Protein AF-A0A6L7MMF5-F1 (afdb_monomer)

pLDDT: mean 89.53, std 10.31, range [61.06, 98.38]

Mean predicted aligned error: 4.29 Å

Secondary structure (DSSP, 8-state):
-EEEEESSTTSPPEEEE-TT----TT-EEEEEETTEEEEEEEEE-TTSS-GGG--SPPPBEEEEEEPPPPP-

Sequence (72 aa):
MIVGVRFSPSGRVHFYDDNGVRVEFADRVMVQTECGDKAASIVIGSGQVAHSDLNAPLPRVLKLIQRAPKIP

Radius of gyration: 11.58 Å; Cα contacts (8 Å, |Δi|>4): 157; chains: 1; bounding box: 25×24×38 Å

Nearest PDB structures (foldseek):
  6dgd-assembly2_B  TM=7.184E-01  e=2.051E-01  Klebsiella pneumoniae
  6dcr-assembly2_B  TM=6.951E-01  e=2.572E-01  Escherichia coli K-12
  7tjx-assembly1_D  TM=3.172E-01  e=1.000E+00  Saccharomyces cerevisiae
  3fks-assembly1_D  TM=3.275E-01  e=4.609E+00  Saccharomyces cerevisiae
  6cp3-assembly1_D  TM=2.895E-01  e=2.617E+00  Saccharomyces cerevisiae S288C

Structure (mmCIF, N/CA/C/O backbone):
data_AF-A0A6L7MMF5-F1
#
_entry.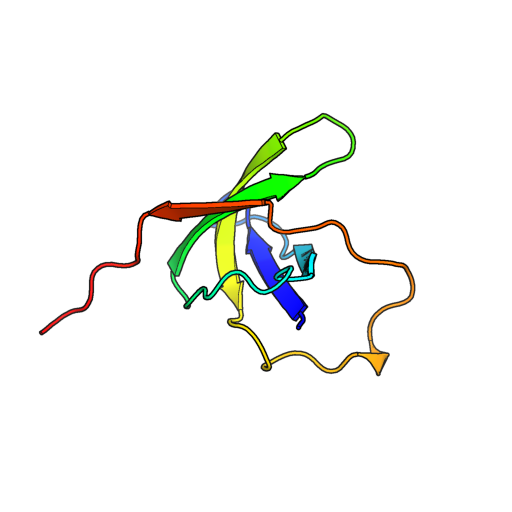id   AF-A0A6L7MMF5-F1
#
loop_
_atom_site.g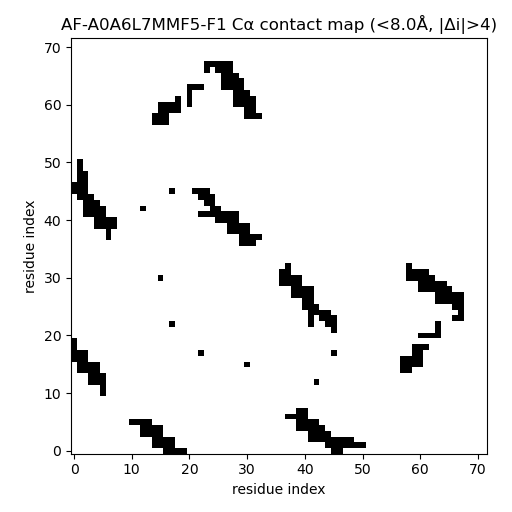roup_PDB
_atom_site.id
_atom_site.type_symbol
_atom_site.label_atom_id
_atom_site.label_alt_id
_atom_site.label_comp_id
_atom_site.label_asym_id
_atom_site.label_entity_id
_atom_site.label_seq_id
_atom_site.pdbx_PDB_ins_code
_atom_site.Cartn_x
_atom_site.Cartn_y
_atom_site.Cartn_z
_atom_site.occupancy
_atom_site.B_iso_or_equiv
_atom_site.auth_seq_id
_atom_site.auth_comp_id
_atom_site.auth_asym_id
_atom_site.auth_atom_id
_atom_site.pdbx_PDB_model_num
ATOM 1 N N . MET A 1 1 ? -10.983 -2.533 -0.345 1.00 86.00 1 MET A N 1
ATOM 2 C CA . MET A 1 1 ? -10.329 -3.869 -0.305 1.00 86.00 1 MET A CA 1
ATOM 3 C C . MET A 1 1 ? -8.965 -3.697 0.344 1.00 86.00 1 MET A C 1
ATOM 5 O O . MET A 1 1 ? -8.537 -2.568 0.526 1.00 86.00 1 MET A O 1
ATOM 9 N N . ILE A 1 2 ? -8.280 -4.778 0.712 1.00 90.31 2 ILE A N 1
ATOM 10 C CA . ILE A 1 2 ? -6.984 -4.679 1.395 1.00 90.31 2 ILE A CA 1
ATOM 11 C C . ILE A 1 2 ? -5.856 -4.896 0.388 1.00 90.31 2 ILE A C 1
ATOM 13 O O . ILE A 1 2 ? -5.912 -5.835 -0.410 1.00 90.31 2 ILE A O 1
ATOM 17 N N . VAL A 1 3 ? -4.834 -4.048 0.464 1.00 93.81 3 VAL A N 1
ATOM 18 C CA . VAL A 1 3 ? -3.579 -4.168 -0.287 1.00 93.81 3 VAL A CA 1
ATOM 19 C C . VAL A 1 3 ? -2.393 -4.201 0.664 1.00 93.81 3 VAL A C 1
ATOM 21 O O . VAL A 1 3 ? -2.441 -3.648 1.764 1.00 93.81 3 VAL A O 1
ATOM 24 N N . GLY A 1 4 ? -1.310 -4.841 0.235 1.00 94.81 4 GLY A N 1
ATOM 25 C CA . GLY A 1 4 ? -0.038 -4.845 0.953 1.00 94.81 4 GLY A CA 1
ATOM 26 C C . GLY A 1 4 ? 0.976 -3.948 0.257 1.00 94.81 4 GLY A C 1
ATOM 27 O O . GLY A 1 4 ? 1.194 -4.082 -0.949 1.00 94.81 4 GLY A O 1
ATOM 28 N N . VAL A 1 5 ? 1.634 -3.071 1.015 1.00 96.12 5 VAL A N 1
ATOM 29 C CA . VAL A 1 5 ? 2.660 -2.153 0.506 1.00 96.12 5 VAL A CA 1
ATOM 30 C C . VAL A 1 5 ? 3.990 -2.322 1.235 1.00 96.12 5 VAL A C 1
ATOM 32 O O . VAL A 1 5 ? 4.031 -2.740 2.393 1.00 96.12 5 VAL A O 1
ATOM 35 N N . ARG A 1 6 ? 5.092 -1.956 0.574 1.00 97.00 6 ARG A N 1
ATOM 36 C CA . ARG A 1 6 ? 6.412 -1.788 1.201 1.00 97.00 6 ARG A CA 1
ATOM 37 C C . ARG A 1 6 ? 7.025 -0.448 0.820 1.00 97.00 6 ARG A C 1
ATOM 39 O O . ARG A 1 6 ? 6.889 0.007 -0.313 1.00 97.00 6 ARG A O 1
ATOM 46 N N . PHE A 1 7 ? 7.751 0.149 1.761 1.00 96.38 7 PHE A N 1
ATOM 47 C CA . PHE A 1 7 ? 8.487 1.401 1.546 1.00 96.38 7 PHE A CA 1
ATOM 48 C C . PHE A 1 7 ? 9.907 1.179 1.000 1.00 96.38 7 PHE A C 1
ATOM 50 O O . PHE A 1 7 ? 10.529 2.108 0.493 1.00 96.38 7 PHE A O 1
ATOM 57 N N . SER A 1 8 ? 10.424 -0.049 1.092 1.00 94.06 8 SER A N 1
ATOM 58 C CA . SER A 1 8 ? 11.732 -0.458 0.576 1.00 94.06 8 SER A CA 1
ATOM 59 C C . SER A 1 8 ? 11.698 -1.926 0.116 1.00 94.06 8 SER A C 1
ATOM 61 O O . SER A 1 8 ? 10.826 -2.675 0.5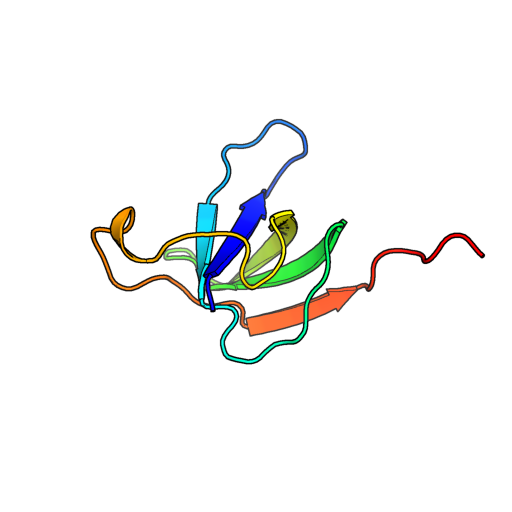69 1.00 94.06 8 SER A O 1
ATOM 63 N N . PRO A 1 9 ? 12.631 -2.378 -0.748 1.00 89.62 9 PRO A N 1
ATOM 64 C CA . PRO A 1 9 ? 12.632 -3.749 -1.277 1.00 89.62 9 PRO A CA 1
ATOM 65 C C . PRO A 1 9 ? 12.636 -4.842 -0.193 1.00 89.62 9 PRO A C 1
ATOM 67 O O . PRO A 1 9 ? 11.920 -5.839 -0.298 1.00 89.62 9 PRO A O 1
ATOM 70 N N . SER A 1 10 ? 13.390 -4.623 0.885 1.00 91.00 10 SER A N 1
ATOM 71 C CA . SER A 1 10 ? 13.522 -5.532 2.031 1.00 91.00 10 SER A CA 1
ATOM 72 C C . SER A 1 10 ? 12.650 -5.149 3.237 1.00 91.00 10 SER A C 1
ATOM 74 O O . SER A 1 10 ? 12.772 -5.751 4.302 1.00 91.00 10 SER A O 1
ATOM 76 N N . GLY A 1 11 ? 11.778 -4.146 3.102 1.00 92.81 11 GLY A N 1
ATOM 77 C CA . GLY A 1 11 ? 10.932 -3.658 4.191 1.00 92.81 11 GLY A CA 1
ATOM 78 C C . GLY A 1 11 ? 9.824 -4.634 4.601 1.00 92.81 11 GLY A C 1
ATOM 79 O O . GLY A 1 11 ? 9.485 -5.573 3.878 1.00 92.81 11 GLY A O 1
ATOM 80 N N . ARG A 1 12 ? 9.208 -4.382 5.764 1.00 94.00 12 ARG A N 1
ATOM 81 C CA . ARG A 1 12 ? 7.996 -5.101 6.190 1.00 94.00 12 ARG A CA 1
ATOM 82 C C . ARG A 1 12 ? 6.820 -4.742 5.285 1.00 94.00 12 ARG A C 1
ATOM 84 O O . ARG A 1 12 ? 6.737 -3.618 4.795 1.00 94.00 12 ARG A O 1
ATOM 91 N N . VAL A 1 13 ? 5.914 -5.699 5.083 1.00 93.19 13 VAL A N 1
ATOM 92 C CA . VAL A 1 13 ? 4.624 -5.436 4.429 1.00 93.19 13 VAL A CA 1
ATOM 93 C C . VAL A 1 13 ? 3.720 -4.723 5.424 1.00 93.19 13 VAL A C 1
ATOM 95 O O . VAL A 1 13 ? 3.580 -5.170 6.560 1.00 93.19 13 VAL A O 1
ATOM 98 N N . HIS A 1 14 ? 3.105 -3.636 4.981 1.00 93.50 14 HIS A 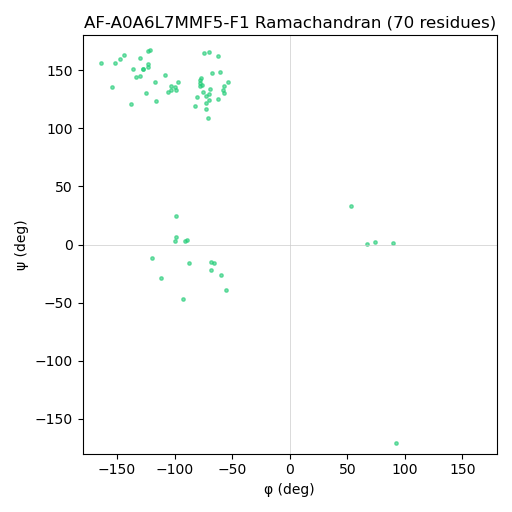N 1
ATOM 99 C CA . HIS A 1 14 ? 2.079 -2.913 5.717 1.00 93.50 14 HIS A CA 1
ATOM 100 C C . HIS A 1 14 ? 0.769 -2.979 4.932 1.00 93.50 14 HIS A C 1
ATOM 102 O O . HIS A 1 14 ? 0.785 -2.861 3.706 1.00 93.50 14 HIS A O 1
ATOM 108 N N . PHE A 1 15 ? -0.352 -3.164 5.624 1.00 92.81 15 PHE A N 1
ATOM 109 C CA . PHE A 1 15 ? -1.663 -3.294 4.993 1.00 92.81 15 PHE A CA 1
ATOM 110 C C . PHE A 1 15 ? -2.413 -1.966 4.985 1.00 92.81 15 PHE A C 1
ATOM 112 O O . PHE A 1 15 ? -2.361 -1.215 5.959 1.00 92.81 15 PHE A O 1
ATOM 119 N N . TYR A 1 16 ? -3.085 -1.689 3.871 1.00 94.19 16 TYR A N 1
ATOM 120 C CA . TYR A 1 16 ? -3.834 -0.460 3.628 1.00 94.19 16 TYR A CA 1
ATOM 121 C C . TYR A 1 16 ? -5.181 -0.784 2.983 1.00 94.19 16 TYR A C 1
ATOM 123 O O . TYR A 1 16 ? -5.304 -1.771 2.253 1.00 94.19 16 TYR A O 1
ATOM 131 N N . ASP A 1 17 ? -6.176 0.064 3.233 1.00 92.94 17 ASP A N 1
ATOM 132 C CA . ASP A 1 17 ? -7.395 0.101 2.430 1.00 92.94 17 ASP A CA 1
ATOM 133 C C . ASP A 1 17 ? -7.060 0.727 1.070 1.00 92.94 17 ASP A C 1
ATOM 135 O O . ASP A 1 17 ? -6.476 1.815 1.007 1.00 92.94 17 ASP A O 1
ATOM 139 N N . ASP A 1 18 ? -7.411 0.047 -0.020 1.00 93.38 18 ASP A N 1
ATOM 140 C CA . ASP A 1 18 ? -7.212 0.559 -1.376 1.00 93.38 18 ASP A CA 1
ATOM 141 C C . ASP A 1 18 ? -8.057 1.796 -1.683 1.00 93.38 18 ASP A C 1
ATOM 143 O O . ASP A 1 18 ? -7.756 2.510 -2.638 1.00 93.38 18 ASP A O 1
ATOM 147 N N . ASN A 1 19 ? -9.078 2.083 -0.871 1.00 93.81 19 ASN A N 1
ATOM 148 C CA . ASN A 1 19 ? -9.930 3.261 -0.980 1.00 93.81 19 ASN A CA 1
ATOM 149 C C . ASN A 1 19 ? -10.531 3.410 -2.396 1.00 93.81 19 ASN A C 1
ATOM 151 O O . ASN A 1 19 ? -10.683 4.515 -2.917 1.00 93.81 19 ASN A O 1
ATOM 155 N N . GLY A 1 20 ? -10.811 2.278 -3.058 1.00 92.44 20 GLY A N 1
ATOM 156 C CA . GLY A 1 20 ? -11.314 2.226 -4.435 1.00 92.44 20 GLY A CA 1
ATOM 157 C C . GLY A 1 20 ? -10.277 2.545 -5.523 1.00 92.44 20 GLY A C 1
ATOM 158 O O . GLY A 1 20 ? -10.615 2.545 -6.710 1.00 92.44 20 GLY A O 1
ATOM 159 N N . VAL A 1 21 ? -9.016 2.794 -5.160 1.00 93.88 21 VAL A N 1
ATOM 160 C CA . VAL A 1 21 ? -7.923 2.995 -6.114 1.00 93.88 21 VAL A CA 1
ATOM 161 C C . VAL A 1 21 ? -7.567 1.649 -6.740 1.00 93.88 21 VAL A C 1
ATOM 163 O O . VAL A 1 21 ? -7.104 0.729 -6.072 1.00 93.88 21 VAL A O 1
ATOM 166 N N . ARG A 1 22 ? -7.757 1.530 -8.058 1.00 92.81 22 ARG A N 1
ATOM 167 C CA . ARG A 1 22 ? -7.378 0.323 -8.804 1.00 92.81 22 ARG A CA 1
ATOM 168 C C . ARG A 1 22 ? -5.860 0.218 -8.904 1.00 92.81 22 ARG A C 1
ATOM 170 O O . ARG A 1 22 ? -5.248 0.957 -9.676 1.00 92.81 22 ARG A O 1
ATOM 177 N N . VAL A 1 23 ? -5.287 -0.733 -8.178 1.00 93.69 23 VAL A N 1
ATOM 178 C CA . VAL A 1 23 ? -3.845 -0.987 -8.133 1.00 93.69 23 VAL A CA 1
ATOM 179 C C . VAL A 1 23 ? -3.531 -2.451 -8.426 1.00 93.69 23 VAL A C 1
ATOM 181 O O . VAL A 1 23 ? -4.339 -3.341 -8.169 1.00 93.69 23 VAL A O 1
ATOM 184 N N . GLU A 1 24 ? -2.353 -2.693 -8.982 1.00 93.81 24 GLU A N 1
ATOM 185 C CA . GLU A 1 24 ? -1.819 -4.014 -9.306 1.00 93.81 24 GLU A CA 1
ATOM 186 C C . GLU A 1 24 ? -0.464 -4.228 -8.614 1.00 93.81 24 GLU A C 1
ATOM 188 O O . GLU A 1 24 ? 0.150 -3.293 -8.097 1.00 93.81 24 GLU A O 1
ATOM 193 N N . PHE A 1 25 ? 0.014 -5.475 -8.591 1.00 93.38 25 PHE A N 1
ATOM 194 C CA . PHE A 1 25 ? 1.358 -5.782 -8.104 1.00 93.38 25 PHE A CA 1
ATOM 195 C C . PHE A 1 25 ? 2.412 -4.933 -8.832 1.00 93.38 25 PHE A C 1
ATOM 197 O O . PHE A 1 25 ? 2.325 -4.733 -10.041 1.00 93.38 25 PHE A O 1
ATOM 204 N N . ALA A 1 26 ? 3.410 -4.460 -8.083 1.00 94.56 26 ALA A N 1
ATOM 205 C CA . ALA A 1 26 ? 4.480 -3.571 -8.535 1.00 94.56 26 ALA A CA 1
ATOM 206 C C . ALA A 1 26 ? 4.057 -2.143 -8.933 1.00 94.56 26 ALA A C 1
ATOM 208 O O . ALA A 1 26 ? 4.930 -1.335 -9.263 1.00 94.56 26 ALA A O 1
ATOM 209 N N . ASP A 1 27 ? 2.771 -1.780 -8.837 1.00 97.00 27 ASP A N 1
ATOM 210 C CA . ASP A 1 27 ? 2.371 -0.375 -8.910 1.00 97.00 27 ASP A CA 1
ATOM 211 C C . ASP A 1 27 ? 3.026 0.420 -7.776 1.00 97.00 27 ASP A C 1
ATOM 213 O O . ASP A 1 27 ? 3.239 -0.073 -6.663 1.00 97.00 27 ASP A O 1
ATOM 217 N N . ARG A 1 28 ? 3.311 1.692 -8.044 1.00 97.62 28 ARG A N 1
ATOM 218 C CA . ARG A 1 28 ? 3.773 2.637 -7.032 1.00 97.62 28 ARG A CA 1
ATOM 219 C C . ARG A 1 28 ? 2.616 3.546 -6.643 1.00 97.62 28 ARG A C 1
ATOM 221 O O . ARG A 1 28 ? 1.934 4.103 -7.507 1.00 97.62 28 ARG A O 1
ATOM 228 N N . VAL A 1 29 ? 2.412 3.728 -5.344 1.00 98.06 29 VAL A N 1
ATOM 229 C CA . VAL A 1 29 ? 1.290 4.478 -4.763 1.00 98.06 29 VAL A CA 1
ATOM 230 C C . VAL A 1 29 ? 1.762 5.504 -3.741 1.00 98.06 29 VAL A C 1
ATOM 232 O O . VAL A 1 29 ? 2.862 5.399 -3.201 1.00 98.06 29 VAL A O 1
ATOM 235 N N . MET A 1 30 ? 0.911 6.488 -3.466 1.00 98.38 30 MET A N 1
ATOM 236 C CA . MET A 1 30 ? 1.003 7.347 -2.289 1.00 98.38 30 MET A CA 1
ATOM 237 C C . MET A 1 30 ? 0.032 6.833 -1.225 1.00 98.38 30 MET A C 1
ATOM 239 O O . MET A 1 30 ? -1.132 6.573 -1.540 1.00 98.38 30 MET A O 1
ATOM 243 N N . VAL A 1 31 ? 0.489 6.708 0.018 1.00 98.00 31 VAL A N 1
ATOM 244 C CA . VAL A 1 31 ? -0.314 6.238 1.156 1.00 98.00 31 VAL A CA 1
ATOM 245 C C . VAL A 1 31 ? -0.245 7.215 2.323 1.00 98.00 31 VAL A C 1
ATOM 247 O O . VAL A 1 31 ? 0.764 7.899 2.496 1.00 98.00 31 VAL A O 1
ATOM 250 N N . GLN A 1 32 ? -1.299 7.259 3.134 1.00 96.25 32 GLN A N 1
ATOM 251 C CA . GLN A 1 32 ? -1.335 8.067 4.351 1.00 96.25 32 GLN A CA 1
ATOM 252 C C . GLN A 1 32 ? -0.615 7.346 5.492 1.00 96.25 32 GLN A C 1
ATOM 254 O O . GLN A 1 32 ? -0.962 6.217 5.822 1.00 96.25 32 GLN A O 1
ATOM 259 N N . THR A 1 33 ? 0.344 7.998 6.143 1.00 94.56 33 THR A N 1
ATOM 260 C CA . THR A 1 33 ? 0.961 7.489 7.378 1.00 94.56 33 THR A CA 1
ATOM 261 C C . THR A 1 33 ? 0.773 8.490 8.514 1.00 94.56 33 THR A C 1
ATOM 263 O O . THR A 1 33 ? 0.422 9.645 8.278 1.00 94.56 33 THR A O 1
ATOM 266 N N . GLU A 1 34 ? 1.035 8.077 9.752 1.00 91.25 34 GLU A N 1
ATOM 267 C CA . GLU A 1 34 ? 0.954 8.960 10.928 1.00 91.25 34 GLU A CA 1
ATOM 268 C C . GLU A 1 34 ? 1.906 10.165 10.828 1.00 91.25 34 GLU A C 1
ATOM 270 O O . GLU A 1 34 ? 1.639 11.227 11.379 1.00 91.25 34 GLU A O 1
ATOM 275 N N . CYS A 1 35 ? 2.999 10.022 10.072 1.00 92.00 35 CYS A N 1
ATOM 276 C CA . CYS A 1 35 ? 3.970 11.083 9.804 1.00 92.00 35 CYS A CA 1
ATOM 277 C C . CYS A 1 35 ? 3.754 11.759 8.438 1.00 92.00 35 CYS A C 1
ATOM 279 O O . CYS A 1 35 ? 4.704 12.287 7.859 1.00 92.00 35 CYS A O 1
ATOM 281 N N . GLY A 1 36 ? 2.532 11.707 7.904 1.00 94.69 36 GLY A N 1
ATOM 282 C CA . GLY A 1 36 ? 2.168 12.266 6.603 1.00 94.69 36 GLY A CA 1
ATOM 283 C C . GLY A 1 36 ? 2.277 11.270 5.450 1.00 94.69 36 GLY A C 1
ATOM 284 O O . GLY A 1 36 ? 2.449 10.064 5.641 1.00 94.69 36 GLY A O 1
ATOM 285 N N . ASP A 1 37 ? 2.141 11.776 4.231 1.00 97.19 37 ASP A N 1
ATOM 286 C CA . ASP A 1 37 ? 2.019 10.945 3.035 1.00 97.19 37 ASP A CA 1
ATOM 287 C C . ASP A 1 37 ? 3.372 10.353 2.616 1.00 97.19 37 ASP A C 1
ATOM 289 O O . ASP A 1 37 ? 4.398 11.038 2.611 1.00 97.19 37 ASP A O 1
ATOM 293 N N . LYS A 1 38 ? 3.390 9.072 2.233 1.00 97.88 38 LYS A N 1
ATOM 294 C CA . LYS A 1 38 ? 4.605 8.384 1.771 1.00 97.88 38 LYS A CA 1
ATOM 295 C C . LYS A 1 38 ? 4.374 7.583 0.500 1.00 97.88 38 LYS A C 1
ATOM 297 O O . LYS A 1 38 ? 3.334 6.955 0.319 1.00 97.88 38 LYS A O 1
ATOM 302 N N . ALA A 1 39 ? 5.388 7.557 -0.363 1.00 97.81 39 ALA A N 1
ATOM 303 C CA . ALA A 1 39 ? 5.403 6.689 -1.533 1.00 97.81 39 ALA A CA 1
ATOM 304 C C . ALA A 1 39 ? 5.756 5.247 -1.137 1.00 97.81 39 ALA A C 1
ATOM 306 O O . ALA A 1 39 ? 6.698 5.024 -0.377 1.00 97.81 39 ALA A O 1
ATOM 307 N N . ALA A 1 40 ? 5.043 4.275 -1.695 1.00 97.62 40 ALA A N 1
ATOM 308 C CA . ALA A 1 40 ? 5.252 2.851 -1.450 1.00 97.62 40 ALA A CA 1
ATOM 309 C C . ALA A 1 40 ? 5.004 2.031 -2.724 1.00 97.62 40 ALA A C 1
ATOM 311 O O . ALA A 1 40 ? 4.382 2.513 -3.672 1.00 97.62 40 ALA A O 1
ATOM 312 N N . SER A 1 41 ? 5.481 0.790 -2.738 1.00 97.38 41 SER A N 1
ATOM 313 C CA . SER A 1 41 ? 5.207 -0.173 -3.808 1.00 97.38 41 SER A CA 1
ATOM 314 C C . SER A 1 41 ? 4.168 -1.190 -3.356 1.00 97.38 41 SER A C 1
ATOM 316 O O . SER A 1 41 ? 4.266 -1.710 -2.242 1.00 97.38 41 SER A O 1
ATOM 318 N N . ILE A 1 42 ? 3.208 -1.502 -4.226 1.00 96.25 42 ILE A N 1
ATOM 319 C CA . ILE A 1 42 ? 2.253 -2.592 -4.028 1.00 96.25 42 ILE A CA 1
ATOM 320 C C . ILE A 1 42 ? 2.988 -3.923 -4.168 1.00 96.25 42 ILE A C 1
ATOM 322 O O . ILE A 1 42 ? 3.610 -4.203 -5.192 1.00 96.25 42 ILE A O 1
ATOM 326 N N . VAL A 1 43 ? 2.895 -4.757 -3.135 1.00 95.44 43 VAL A N 1
ATOM 327 C CA . VAL A 1 43 ? 3.474 -6.109 -3.108 1.00 95.44 43 VAL A CA 1
ATOM 328 C C . VAL A 1 43 ? 2.424 -7.203 -2.920 1.00 95.44 43 VAL A C 1
ATOM 330 O O . VAL A 1 43 ? 2.733 -8.374 -3.108 1.00 95.44 43 VAL A O 1
ATOM 333 N N . ILE A 1 44 ? 1.189 -6.830 -2.574 1.00 91.56 44 ILE A N 1
ATOM 334 C CA . ILE A 1 44 ? 0.016 -7.710 -2.542 1.00 91.56 44 ILE A CA 1
ATOM 335 C C . ILE A 1 44 ? -1.149 -6.920 -3.145 1.00 91.56 44 ILE A C 1
ATOM 337 O O . ILE A 1 44 ? -1.464 -5.835 -2.650 1.00 91.56 44 ILE A O 1
ATOM 341 N N . GLY A 1 45 ? -1.747 -7.438 -4.220 1.00 83.19 45 GLY A N 1
ATOM 342 C CA . GLY A 1 45 ? -2.837 -6.774 -4.940 1.00 83.19 45 GLY A CA 1
ATOM 343 C C . GLY A 1 45 ? -4.175 -6.836 -4.200 1.00 83.19 45 GLY A C 1
ATOM 344 O O . GLY A 1 45 ? -4.355 -7.627 -3.269 1.00 83.19 45 GLY A O 1
ATOM 345 N N . SER A 1 46 ? -5.128 -6.002 -4.630 1.00 78.31 46 SER A N 1
ATOM 346 C CA . SER A 1 46 ? -6.464 -5.934 -4.030 1.00 78.31 46 SER A CA 1
ATOM 347 C C . SER A 1 46 ? -7.160 -7.300 -4.077 1.00 78.31 46 SER A C 1
ATOM 349 O O . SER A 1 46 ? -7.188 -7.960 -5.114 1.00 78.31 46 SER A O 1
ATOM 351 N N . GLY A 1 47 ? -7.745 -7.719 -2.951 1.00 72.75 47 GLY A N 1
ATOM 352 C CA . GLY A 1 47 ? -8.562 -8.938 -2.867 1.00 72.75 47 GLY A CA 1
ATOM 353 C C . GLY A 1 47 ? -7.804 -10.225 -2.528 1.00 72.75 47 GLY A C 1
ATOM 354 O O . GLY A 1 47 ? -8.432 -11.272 -2.412 1.00 72.75 47 GLY A O 1
ATOM 355 N N . GLN A 1 48 ? -6.486 -10.163 -2.314 1.00 68.62 48 GLN A N 1
ATOM 356 C CA . GLN A 1 48 ? -5.678 -11.326 -1.909 1.00 68.62 48 GLN A CA 1
ATOM 357 C C . GLN A 1 48 ? -5.551 -11.503 -0.381 1.00 68.62 48 GLN A C 1
ATOM 359 O O . GLN A 1 48 ? -4.836 -12.394 0.069 1.00 68.62 48 GLN A O 1
ATOM 364 N N . VAL A 1 49 ? -6.213 -10.663 0.425 1.00 70.25 49 VAL A N 1
ATOM 365 C CA . VAL A 1 49 ? -6.088 -10.647 1.894 1.00 70.25 49 VAL A CA 1
ATOM 366 C C . VAL A 1 49 ? -7.466 -10.789 2.546 1.00 70.25 49 VAL A C 1
ATOM 368 O O . VAL A 1 49 ? -8.402 -10.067 2.191 1.00 70.25 49 VAL A O 1
ATOM 371 N N . ALA A 1 50 ? -7.593 -11.709 3.506 1.00 66.75 50 ALA A N 1
ATOM 372 C CA . ALA A 1 50 ? -8.809 -11.898 4.294 1.00 66.75 50 ALA A CA 1
ATOM 373 C C . ALA A 1 50 ? -8.927 -10.822 5.391 1.00 66.75 50 ALA A C 1
ATOM 375 O O . ALA A 1 50 ? -7.950 -10.480 6.049 1.00 66.75 50 ALA A O 1
ATOM 376 N N . HIS A 1 51 ? -10.135 -10.289 5.612 1.00 63.59 51 HIS A N 1
ATOM 377 C CA . HIS A 1 51 ? -10.365 -9.217 6.597 1.00 63.59 51 HIS A CA 1
ATOM 378 C C . HIS A 1 51 ? -10.176 -9.677 8.052 1.00 63.59 51 HIS A C 1
ATOM 380 O O . HIS A 1 51 ? -9.936 -8.850 8.925 1.00 63.59 51 HIS A O 1
ATOM 386 N N . SER A 1 52 ? -10.278 -10.983 8.309 1.00 61.06 52 SER A N 1
ATOM 387 C CA . SER A 1 52 ? -10.224 -11.574 9.650 1.00 61.06 52 SER A CA 1
ATOM 388 C C . SER A 1 52 ? -8.85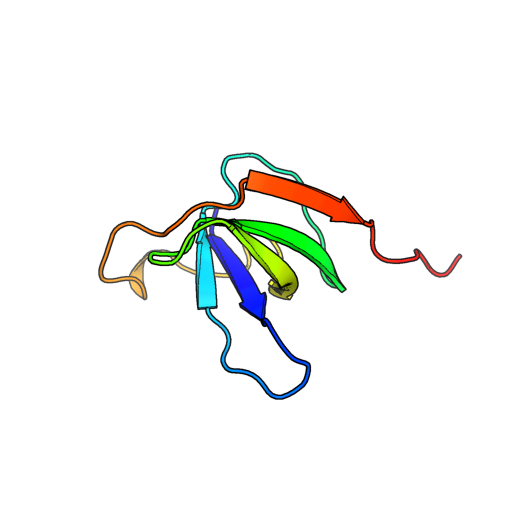3 -11.479 10.331 1.00 61.06 52 SER A C 1
ATOM 390 O O . SER A 1 52 ? -8.787 -11.648 11.542 1.00 61.06 52 SER A O 1
ATOM 392 N N . ASP A 1 53 ? -7.784 -11.172 9.590 1.00 61.75 53 ASP A N 1
ATOM 393 C CA . ASP A 1 53 ? -6.421 -11.037 10.129 1.00 61.75 53 ASP A CA 1
ATOM 394 C C . ASP A 1 53 ? -6.083 -9.607 10.604 1.00 61.75 53 ASP A C 1
ATOM 396 O O . ASP A 1 53 ? -4.945 -9.322 10.987 1.00 61.75 53 ASP A O 1
ATOM 400 N N . LEU A 1 54 ? -7.045 -8.676 10.566 1.00 69.56 54 LEU A N 1
ATOM 401 C CA . LEU A 1 54 ? -6.814 -7.256 10.839 1.00 69.56 54 LEU A CA 1
ATOM 402 C C . LEU A 1 54 ? -7.577 -6.771 12.076 1.00 69.56 54 LEU A C 1
ATOM 404 O O . LEU A 1 5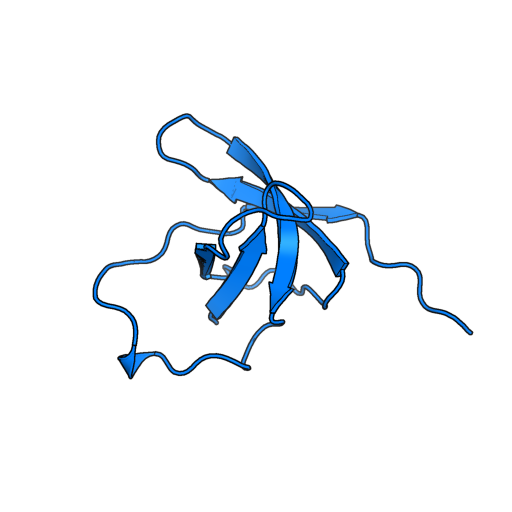4 ? -8.800 -6.829 12.138 1.00 69.56 54 LEU A O 1
ATOM 408 N N . ASN A 1 55 ? -6.839 -6.218 13.042 1.00 66.69 55 ASN A N 1
ATOM 409 C CA . ASN A 1 55 ? -7.365 -5.829 14.358 1.00 66.69 55 ASN A CA 1
ATOM 410 C C . ASN A 1 55 ? -7.681 -4.324 14.505 1.00 66.69 55 ASN A C 1
ATOM 412 O O . ASN A 1 55 ? -8.043 -3.883 15.594 1.00 66.69 55 ASN A O 1
ATOM 416 N N . ALA A 1 56 ? -7.524 -3.516 13.450 1.00 77.00 56 ALA A N 1
ATOM 417 C CA . ALA A 1 56 ? -7.699 -2.060 13.495 1.00 77.00 56 ALA A CA 1
ATOM 418 C C . ALA A 1 56 ? -8.144 -1.490 12.132 1.00 77.00 56 ALA A C 1
ATOM 420 O O . ALA A 1 56 ? -7.868 -2.113 11.102 1.00 77.00 56 ALA A O 1
ATOM 421 N N . PRO A 1 57 ? -8.799 -0.308 12.095 1.00 83.81 57 PRO A N 1
ATOM 422 C CA . PRO A 1 57 ? -9.069 0.392 10.842 1.00 83.81 57 PRO A CA 1
ATOM 423 C C . PRO A 1 57 ? -7.762 0.657 10.087 1.00 83.81 57 PRO A C 1
ATOM 425 O O . PRO A 1 57 ? -6.791 1.156 10.657 1.00 83.81 57 PRO A O 1
ATOM 428 N N . LEU A 1 58 ? -7.739 0.303 8.802 1.00 90.06 58 LEU A N 1
ATOM 429 C CA . LEU A 1 58 ? -6.541 0.433 7.985 1.00 90.06 58 LEU A CA 1
ATOM 430 C C . LEU A 1 58 ? -6.306 1.886 7.545 1.00 90.06 58 LEU A C 1
ATOM 432 O O . LEU A 1 58 ? -7.258 2.574 7.157 1.00 90.06 58 LEU A O 1
ATOM 436 N N . PRO A 1 59 ? -5.043 2.345 7.511 1.0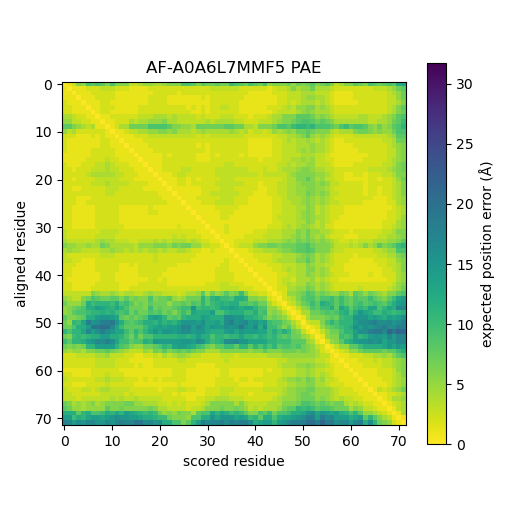0 93.88 59 PRO A N 1
ATOM 437 C CA . PRO A 1 59 ? -4.686 3.555 6.782 1.00 93.88 59 PRO A CA 1
ATOM 438 C C . PRO A 1 59 ? -4.969 3.381 5.280 1.00 93.88 59 PRO A C 1
ATOM 440 O O . PRO A 1 59 ? -5.132 2.265 4.783 1.00 93.88 59 PRO A O 1
ATOM 443 N N . ARG A 1 60 ? -5.042 4.490 4.535 1.00 95.50 60 ARG A N 1
ATOM 444 C CA . ARG A 1 60 ? -5.561 4.48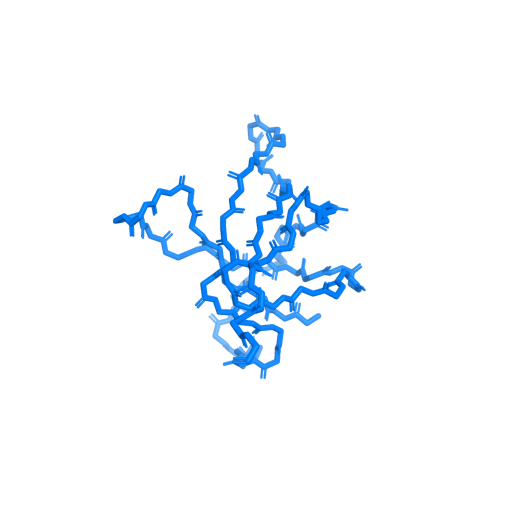7 3.156 1.00 95.50 60 ARG A CA 1
ATOM 445 C C . ARG A 1 60 ? -4.490 4.684 2.094 1.00 95.50 60 ARG A C 1
ATOM 447 O O . ARG A 1 60 ? -3.550 5.467 2.264 1.00 95.50 60 ARG A O 1
ATOM 454 N N . VAL A 1 61 ? -4.696 4.038 0.951 1.00 97.06 61 VAL A N 1
ATOM 455 C CA . VAL A 1 61 ? -4.097 4.454 -0.317 1.00 97.06 61 VAL A CA 1
ATOM 456 C C . VAL A 1 61 ? -4.756 5.758 -0.759 1.00 97.06 61 VAL A C 1
ATOM 458 O O . VAL A 1 61 ? -5.979 5.885 -0.794 1.00 97.06 61 VAL A O 1
ATOM 461 N N . LEU A 1 62 ? -3.928 6.744 -1.093 1.00 97.75 62 LEU A N 1
ATOM 462 C CA . LEU A 1 62 ? -4.385 8.064 -1.520 1.00 97.75 62 LEU A CA 1
ATOM 463 C C . LEU A 1 62 ? -4.517 8.133 -3.038 1.00 97.75 62 LEU A C 1
ATOM 465 O O . LEU A 1 62 ? -5.518 8.623 -3.553 1.00 97.75 62 LEU A O 1
ATOM 469 N N . LYS A 1 63 ? -3.498 7.655 -3.761 1.00 97.69 63 LYS A N 1
ATOM 470 C CA . LYS A 1 63 ? -3.488 7.635 -5.228 1.00 97.69 63 LYS A CA 1
ATOM 471 C C . LYS A 1 63 ? -2.416 6.714 -5.795 1.00 97.69 63 LYS A C 1
ATOM 473 O O . LYS A 1 63 ? -1.369 6.497 -5.183 1.00 97.69 63 LYS A O 1
ATOM 478 N N . LEU A 1 64 ? -2.651 6.262 -7.020 1.00 97.75 64 LEU A N 1
ATOM 479 C CA . LEU A 1 64 ? -1.622 5.701 -7.885 1.00 97.75 64 LEU A CA 1
ATOM 480 C C . LEU A 1 64 ? -0.655 6.812 -8.321 1.00 97.75 64 LEU A C 1
ATOM 482 O O . LEU A 1 64 ? -1.097 7.890 -8.718 1.00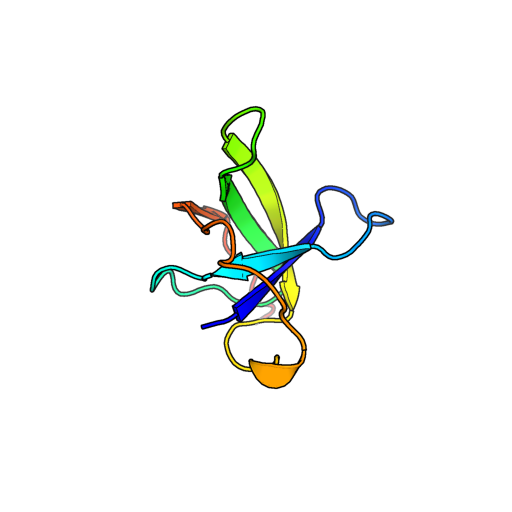 97.75 64 LEU A O 1
ATOM 486 N N . ILE A 1 65 ? 0.651 6.551 -8.253 1.00 97.81 65 ILE A N 1
ATOM 487 C CA . ILE A 1 65 ? 1.681 7.474 -8.758 1.00 97.81 65 ILE A CA 1
ATOM 488 C C . ILE A 1 65 ? 2.403 6.924 -9.992 1.00 97.81 65 ILE A C 1
ATOM 490 O O . ILE A 1 65 ? 2.823 7.711 -10.832 1.00 97.81 65 ILE A O 1
ATOM 494 N N . GLN A 1 66 ? 2.517 5.599 -10.137 1.00 97.69 66 GLN A N 1
ATOM 495 C CA . GLN A 1 66 ? 3.103 4.970 -11.322 1.00 97.69 66 GLN A CA 1
ATOM 496 C C . GLN A 1 66 ? 2.554 3.554 -11.516 1.00 97.69 66 GLN A C 1
ATOM 498 O O . GLN A 1 66 ? 2.492 2.786 -10.557 1.00 97.69 66 GLN A O 1
ATOM 503 N N . ARG A 1 67 ? 2.201 3.201 -12.759 1.00 96.56 67 ARG A N 1
ATOM 504 C CA . ARG A 1 67 ? 1.847 1.823 -13.123 1.00 96.56 67 ARG A CA 1
ATOM 505 C C . ARG A 1 67 ? 3.083 0.942 -13.259 1.00 96.56 67 ARG A C 1
ATOM 507 O O . ARG A 1 67 ? 4.098 1.383 -13.803 1.00 96.56 67 ARG A O 1
ATOM 514 N N . ALA A 1 68 ? 2.956 -0.310 -12.840 1.00 91.69 68 ALA A N 1
ATOM 515 C CA . ALA A 1 68 ? 3.900 -1.352 -13.187 1.00 91.69 68 ALA A CA 1
ATOM 516 C C . ALA A 1 68 ? 4.005 -1.470 -14.720 1.00 91.69 68 ALA A C 1
ATOM 518 O O . ALA A 1 68 ? 2.982 -1.430 -15.416 1.00 91.69 68 ALA A O 1
ATOM 519 N N . PRO A 1 69 ? 5.221 -1.609 -15.271 1.00 88.81 69 PRO A N 1
ATOM 520 C CA . PRO A 1 69 ? 5.384 -1.895 -16.686 1.00 88.81 69 PRO A CA 1
ATOM 521 C C . PRO A 1 69 ? 4.742 -3.249 -17.004 1.00 88.81 69 PRO A C 1
ATOM 523 O O . PRO A 1 69 ? 5.067 -4.260 -16.381 1.00 88.81 69 PRO A O 1
ATOM 526 N N . LYS A 1 70 ? 3.827 -3.271 -17.977 1.00 83.12 70 LYS A N 1
ATOM 527 C CA . LYS A 1 70 ? 3.289 -4.524 -18.513 1.00 83.12 70 LYS A CA 1
ATOM 528 C C . LYS A 1 70 ? 4.288 -5.045 -19.538 1.00 83.12 70 LYS A C 1
ATOM 530 O O . LYS A 1 70 ? 4.609 -4.337 -20.490 1.00 83.12 70 LYS A O 1
ATOM 535 N N . ILE A 1 71 ? 4.822 -6.239 -19.301 1.00 75.31 71 ILE A N 1
ATOM 536 C CA . ILE A 1 71 ? 5.648 -6.929 -20.292 1.00 75.31 71 ILE A CA 1
ATOM 537 C C . ILE A 1 71 ? 4.673 -7.421 -21.378 1.00 75.31 71 ILE A C 1
ATOM 539 O O . ILE A 1 71 ? 3.693 -8.072 -21.005 1.00 75.31 71 ILE A O 1
ATOM 543 N N . PRO A 1 72 ? 4.856 -7.027 -22.651 1.00 69.00 72 PRO A N 1
ATOM 544 C CA . PRO A 1 72 ? 3.973 -7.416 -23.749 1.00 69.00 72 PRO A CA 1
ATOM 545 C C . PRO A 1 72 ? 4.054 -8.909 -24.081 1.00 69.00 72 PRO A C 1
ATOM 547 O O . PRO A 1 72 ? 5.105 -9.530 -23.795 1.00 69.00 72 PRO A O 1
#

Solvent-accessible surface area (backbone atoms only — not comparable to full-atom values): 4282 Å² total; per-residue (Å²): 89,40,26,29,29,25,78,47,99,87,49,69,78,44,69,25,28,29,73,84,55,92,65,47,61,58,17,30,30,34,29,55,48,99,90,45,79,42,69,31,33,27,74,36,37,65,71,79,58,73,74,88,83,59,94,64,89,59,46,39,41,74,42,83,75,43,78,47,84,77,83,131

Foldseek 3Di:
DKFWWAQDPPGDTAIADAVPAQADAQFWFWWQDPVGIGIIGTHGGPPPDDPVVDDDHGTHTDYTDGHDDDDD